Protein AF-A0A976QMX8-F1 (afdb_monomer)

Mean predicted aligned error: 2.26 Å

Structure (mmCIF, N/CA/C/O backbone):
data_AF-A0A976QMX8-F1
#
_entry.id   AF-A0A976QMX8-F1
#
loop_
_atom_site.group_PDB
_atom_site.id
_atom_site.type_symbol
_atom_site.label_atom_id
_atom_site.label_alt_id
_atom_site.label_comp_id
_atom_site.label_asym_id
_atom_site.label_entity_id
_atom_site.label_seq_id
_atom_site.pdbx_PDB_ins_code
_atom_site.Cartn_x
_atom_site.Cartn_y
_atom_site.Cartn_z
_atom_site.occupancy
_atom_site.B_iso_or_equiv
_atom_site.auth_seq_id
_atom_site.auth_comp_id
_atom_site.auth_asym_id
_atom_site.auth_atom_id
_atom_site.pdbx_PDB_model_num
ATOM 1 N N . PRO A 1 1 ? -6.546 10.406 -6.882 1.00 86.81 1 PRO A N 1
ATOM 2 C CA . PRO A 1 1 ? -5.354 11.249 -7.165 1.00 86.81 1 PRO A CA 1
ATOM 3 C C . PRO A 1 1 ? -4.411 10.569 -8.169 1.00 86.81 1 PRO A C 1
ATOM 5 O O . PRO A 1 1 ? -4.254 9.355 -8.097 1.00 86.81 1 PRO A O 1
ATOM 8 N N . SER A 1 2 ? -3.818 11.315 -9.103 1.00 92.31 2 SER A N 1
ATOM 9 C CA . SER A 1 2 ? -2.934 10.780 -10.159 1.00 92.31 2 SER A CA 1
ATOM 10 C C . SER A 1 2 ? -1.437 10.956 -9.877 1.00 92.31 2 SER A C 1
ATOM 12 O O . SER A 1 2 ? -0.622 10.541 -10.692 1.00 92.31 2 SER A O 1
ATOM 14 N N . THR A 1 3 ? -1.063 11.536 -8.733 1.00 98.19 3 THR A N 1
ATOM 15 C CA . THR A 1 3 ? 0.340 11.741 -8.348 1.00 98.19 3 THR A CA 1
ATOM 16 C C . THR A 1 3 ? 1.110 10.420 -8.348 1.00 98.19 3 THR A C 1
ATOM 18 O O . THR A 1 3 ? 0.724 9.478 -7.647 1.00 98.19 3 THR A O 1
ATOM 21 N N . ALA A 1 4 ? 2.189 10.363 -9.128 1.00 98.06 4 ALA A N 1
ATOM 22 C CA . ALA A 1 4 ? 3.107 9.232 -9.175 1.00 98.06 4 ALA A CA 1
ATOM 23 C C . ALA A 1 4 ? 4.012 9.206 -7.933 1.00 98.06 4 ALA A C 1
ATOM 25 O O . ALA A 1 4 ? 4.386 10.255 -7.410 1.00 98.06 4 ALA A O 1
ATOM 26 N N . VAL A 1 5 ? 4.367 8.010 -7.466 1.00 98.12 5 VAL A N 1
ATOM 27 C CA . VAL A 1 5 ? 5.233 7.813 -6.295 1.00 98.12 5 VAL A CA 1
ATOM 28 C C . VAL A 1 5 ? 6.519 7.129 -6.741 1.00 98.12 5 VAL A C 1
ATOM 30 O O . VAL A 1 5 ? 6.508 5.963 -7.136 1.00 98.12 5 VAL A O 1
ATOM 33 N N . TYR A 1 6 ? 7.625 7.866 -6.656 1.00 98.06 6 TYR A N 1
ATOM 34 C CA . TYR A 1 6 ? 8.976 7.384 -6.935 1.00 98.06 6 TYR A CA 1
ATOM 35 C C . TYR A 1 6 ? 9.727 7.233 -5.612 1.00 98.06 6 TYR A C 1
ATOM 37 O O . TYR A 1 6 ? 10.206 8.215 -5.050 1.00 98.06 6 TYR A O 1
ATOM 45 N N . CYS A 1 7 ? 9.786 6.013 -5.077 1.00 96.75 7 CYS A N 1
ATOM 46 C CA . CYS A 1 7 ? 10.563 5.712 -3.876 1.00 96.75 7 CYS A CA 1
ATOM 47 C C . CYS A 1 7 ? 11.975 5.218 -4.233 1.00 96.75 7 CYS A C 1
ATOM 49 O O . CYS A 1 7 ? 12.249 4.840 -5.368 1.00 96.75 7 CYS A O 1
ATOM 51 N N . ALA A 1 8 ? 12.881 5.225 -3.253 1.00 96.19 8 ALA A N 1
ATOM 52 C CA . ALA A 1 8 ? 14.291 4.893 -3.470 1.00 96.19 8 ALA A CA 1
ATOM 53 C C . ALA A 1 8 ? 14.595 3.381 -3.550 1.00 96.19 8 ALA A C 1
ATOM 55 O O . ALA A 1 8 ? 15.703 3.013 -3.923 1.00 96.19 8 ALA A O 1
ATOM 56 N N . HIS A 1 9 ? 13.650 2.505 -3.182 1.00 96.56 9 HIS A N 1
ATOM 57 C CA . HIS A 1 9 ? 13.910 1.070 -3.014 1.00 96.56 9 HIS A CA 1
ATOM 58 C C . HIS A 1 9 ? 12.805 0.191 -3.605 1.00 96.56 9 HIS A C 1
ATOM 60 O O . HIS A 1 9 ? 11.618 0.436 -3.386 1.00 96.56 9 HIS A O 1
ATOM 66 N N . GLU A 1 10 ? 13.208 -0.899 -4.263 1.00 96.31 10 GLU A N 1
ATOM 67 C CA . GLU A 1 10 ? 12.323 -1.914 -4.851 1.00 96.31 10 GLU A CA 1
ATOM 68 C C . GLU A 1 10 ? 11.858 -2.933 -3.791 1.00 96.31 10 GLU A C 1
ATOM 70 O O . GLU A 1 10 ? 12.240 -4.101 -3.794 1.00 96.31 10 GLU A O 1
ATOM 75 N N . TYR A 1 11 ? 11.045 -2.470 -2.835 1.00 96.69 11 TYR A N 1
ATOM 76 C CA . TYR A 1 11 ? 10.491 -3.296 -1.747 1.00 96.69 11 TYR A CA 1
ATOM 77 C C . TYR A 1 11 ? 9.037 -3.718 -1.960 1.00 96.69 11 TYR A C 1
ATOM 79 O O . TYR A 1 11 ? 8.404 -4.250 -1.044 1.00 96.69 11 TYR A O 1
ATOM 87 N N . THR A 1 12 ? 8.485 -3.488 -3.150 1.00 96.88 12 THR A N 1
ATOM 88 C CA . THR A 1 12 ? 7.051 -3.635 -3.401 1.00 96.88 12 THR A CA 1
ATOM 89 C C . THR A 1 12 ? 6.539 -5.036 -3.090 1.00 96.88 12 THR A C 1
ATOM 91 O O . THR A 1 12 ? 5.591 -5.155 -2.325 1.00 96.88 12 THR A O 1
ATOM 94 N N . GLU A 1 13 ? 7.161 -6.110 -3.584 1.00 97.56 13 GLU A N 1
ATOM 95 C CA . GLU A 1 13 ? 6.646 -7.468 -3.335 1.00 97.56 13 GLU A CA 1
ATOM 96 C C . GLU A 1 13 ? 6.592 -7.824 -1.849 1.00 97.56 13 GLU A C 1
ATOM 98 O O . GLU A 1 13 ? 5.573 -8.325 -1.370 1.00 97.56 13 GLU A O 1
ATOM 103 N N . HIS A 1 14 ? 7.663 -7.530 -1.115 1.00 97.62 14 HIS A N 1
ATOM 104 C CA . HIS A 1 14 ? 7.761 -7.826 0.309 1.00 97.62 14 HIS A CA 1
ATOM 105 C C . HIS A 1 14 ? 6.777 -6.972 1.128 1.00 97.62 14 HIS A C 1
ATOM 107 O O . HIS A 1 14 ? 6.085 -7.496 2.002 1.00 97.62 14 HIS A O 1
ATOM 113 N N . ASN A 1 15 ? 6.604 -5.693 0.775 1.00 98.25 15 ASN A N 1
ATOM 114 C CA . ASN A 1 15 ? 5.587 -4.831 1.383 1.00 98.25 15 ASN A CA 1
ATOM 115 C C . ASN A 1 15 ? 4.161 -5.317 1.098 1.00 98.25 15 ASN A C 1
ATOM 117 O O . ASN A 1 15 ? 3.312 -5.258 1.985 1.00 98.25 15 ASN A O 1
ATOM 121 N N . LEU A 1 16 ? 3.888 -5.830 -0.104 1.00 98.38 16 LEU A N 1
ATOM 122 C CA . LEU A 1 16 ? 2.574 -6.374 -0.435 1.00 98.38 16 LEU A CA 1
ATOM 123 C C . LEU A 1 16 ? 2.307 -7.723 0.250 1.00 98.38 16 LEU A C 1
ATOM 125 O O . LEU A 1 16 ? 1.159 -8.003 0.587 1.00 98.38 16 LEU A O 1
ATOM 129 N N . GLN A 1 17 ? 3.332 -8.549 0.500 1.00 98.19 17 GLN A N 1
ATOM 130 C CA . GLN A 1 17 ? 3.163 -9.751 1.331 1.00 98.19 17 GLN A CA 1
ATOM 131 C C . GLN A 1 17 ? 2.789 -9.389 2.769 1.00 98.19 17 GLN A C 1
ATOM 133 O O . GLN A 1 17 ? 1.875 -9.998 3.322 1.00 98.19 17 GLN A O 1
ATOM 138 N N . PHE A 1 18 ? 3.440 -8.374 3.345 1.00 98.56 18 PHE A N 1
ATOM 139 C CA . PHE A 1 18 ? 3.051 -7.859 4.655 1.00 98.56 18 PHE A CA 1
ATOM 140 C C . PHE A 1 18 ? 1.617 -7.317 4.637 1.00 98.56 18 PHE A C 1
ATOM 142 O O . PHE A 1 18 ? 0.807 -7.702 5.468 1.00 98.56 18 PHE A O 1
ATOM 149 N N . ALA A 1 19 ? 1.263 -6.488 3.652 1.00 98.50 19 ALA A N 1
ATOM 150 C CA . ALA A 1 19 ? -0.098 -5.971 3.525 1.00 98.50 19 ALA A CA 1
ATOM 151 C C . ALA A 1 19 ? -1.140 -7.103 3.476 1.00 98.50 19 ALA A C 1
ATOM 153 O O . ALA A 1 19 ? -2.175 -7.027 4.131 1.00 98.50 19 ALA A O 1
ATOM 154 N N . LYS A 1 20 ? -0.842 -8.197 2.760 1.00 98.38 20 LYS A N 1
ATOM 155 C CA . LYS A 1 20 ? -1.742 -9.352 2.657 1.00 98.38 20 LYS A CA 1
ATOM 156 C C . LYS A 1 20 ? -1.931 -10.078 3.988 1.00 98.38 20 LYS A C 1
ATOM 158 O O . LYS A 1 20 ? -2.971 -10.700 4.179 1.00 98.38 20 LYS A O 1
ATOM 163 N N . SER A 1 21 ? -0.956 -10.045 4.899 1.00 97.81 21 SER A N 1
ATOM 164 C CA . SER A 1 21 ? -1.098 -10.716 6.196 1.00 97.81 21 SER A CA 1
ATOM 165 C C . SER A 1 21 ? -2.140 -10.032 7.091 1.00 97.81 21 SER A C 1
ATOM 167 O O . SER A 1 21 ? -2.803 -10.728 7.862 1.00 97.81 21 SER A O 1
ATOM 169 N N . VAL A 1 22 ? -2.335 -8.716 6.921 1.00 97.50 22 VAL A N 1
ATOM 170 C CA . VAL A 1 22 ? -3.248 -7.874 7.718 1.00 97.50 22 VAL A CA 1
ATOM 171 C C . VAL A 1 22 ? -4.542 -7.470 6.995 1.00 97.50 22 VAL A C 1
ATOM 173 O O . VAL A 1 22 ? -5.486 -7.053 7.653 1.00 97.50 22 VAL A O 1
ATOM 176 N N . GLU A 1 23 ? -4.621 -7.604 5.668 1.00 96.50 23 GLU A N 1
ATOM 177 C CA . GLU A 1 23 ? -5.805 -7.246 4.865 1.00 96.50 23 GLU A CA 1
ATOM 178 C C . GLU A 1 23 ? -6.021 -8.277 3.731 1.00 96.50 23 GLU A C 1
ATOM 180 O O . GLU A 1 23 ? -5.749 -8.036 2.554 1.00 96.50 23 GLU A O 1
ATOM 185 N N . LYS A 1 24 ? -6.434 -9.497 4.097 1.00 97.31 24 LYS A N 1
ATOM 186 C CA . LYS A 1 24 ? -6.456 -10.687 3.216 1.00 97.31 24 LYS A CA 1
ATOM 187 C C . LYS A 1 24 ? -7.497 -10.620 2.096 1.00 97.31 24 LYS A C 1
ATOM 189 O O . LYS A 1 24 ? -7.301 -11.262 1.063 1.00 97.31 24 LYS A O 1
ATOM 194 N N . ASN A 1 25 ? -8.585 -9.884 2.304 1.00 97.56 25 ASN A N 1
ATOM 195 C CA . ASN A 1 25 ? -9.750 -9.832 1.424 1.00 97.56 25 ASN A CA 1
ATOM 196 C C . ASN A 1 25 ? -9.771 -8.583 0.529 1.00 97.56 25 ASN A C 1
ATOM 198 O 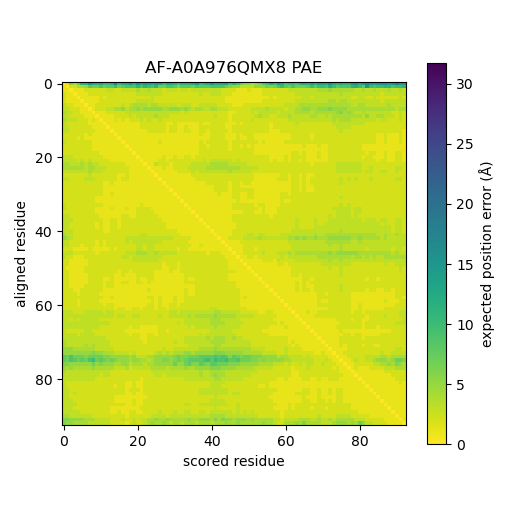O . ASN A 1 25 ? -10.666 -8.437 -0.307 1.00 97.56 25 ASN A O 1
ATOM 202 N N . ASN A 1 26 ? -8.775 -7.698 0.641 1.00 98.25 26 ASN A N 1
ATOM 203 C CA . ASN A 1 26 ? -8.666 -6.521 -0.213 1.00 98.25 26 ASN A CA 1
ATOM 204 C C . ASN A 1 26 ? -8.335 -6.914 -1.666 1.00 98.25 26 ASN A C 1
ATOM 206 O O . ASN A 1 26 ? -7.187 -7.183 -2.028 1.00 98.25 26 ASN A O 1
ATOM 210 N N . 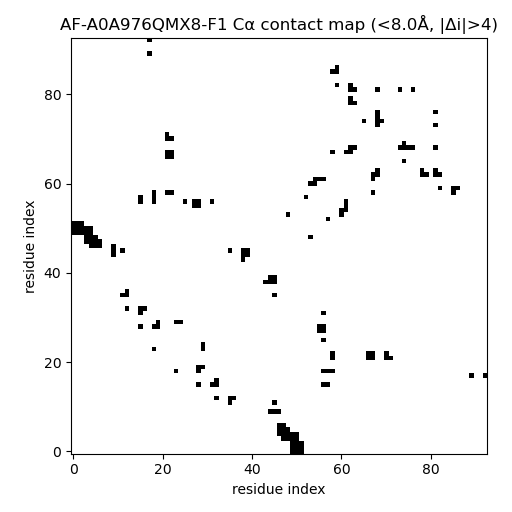LEU A 1 27 ? -9.352 -6.890 -2.532 1.00 98.38 27 LEU A N 1
ATOM 211 C CA . LEU A 1 27 ? -9.232 -7.253 -3.948 1.00 98.38 27 LEU A CA 1
ATOM 212 C C . LEU A 1 27 ? -8.216 -6.388 -4.712 1.00 98.38 27 LEU A C 1
ATOM 214 O O . LEU A 1 27 ? -7.496 -6.903 -5.568 1.00 98.38 27 LEU A O 1
ATOM 218 N N . HIS A 1 28 ? -8.106 -5.094 -4.387 1.00 98.44 28 HIS A N 1
ATOM 219 C CA . HIS A 1 28 ? -7.110 -4.217 -5.011 1.00 98.44 28 HIS A CA 1
ATOM 220 C C . HIS A 1 28 ? -5.686 -4.634 -4.642 1.00 98.44 28 HIS A C 1
ATOM 222 O O . HIS A 1 28 ? -4.793 -4.612 -5.491 1.00 98.44 28 HIS A O 1
ATOM 228 N N . LEU A 1 29 ? -5.472 -5.038 -3.389 1.00 98.62 29 LEU A N 1
ATOM 229 C CA . LEU A 1 29 ? -4.187 -5.542 -2.920 1.00 98.62 29 LEU A CA 1
ATOM 230 C C . LEU A 1 29 ? -3.839 -6.881 -3.581 1.00 98.62 29 LEU A C 1
ATOM 232 O O . LEU A 1 29 ? -2.714 -7.055 -4.050 1.00 98.62 29 LEU A O 1
ATOM 236 N N . LEU A 1 30 ? -4.797 -7.806 -3.665 1.00 98.56 30 LEU A N 1
ATOM 237 C CA . LEU A 1 30 ? -4.596 -9.108 -4.305 1.00 98.56 30 LEU A CA 1
ATOM 238 C C . LEU A 1 30 ? -4.208 -8.967 -5.783 1.00 98.56 30 LEU A C 1
ATOM 240 O O . LEU A 1 30 ? -3.258 -9.613 -6.233 1.00 98.56 30 LEU A O 1
ATOM 244 N N . GLU A 1 31 ? -4.873 -8.076 -6.517 1.00 98.56 31 GLU A N 1
ATOM 245 C CA . GLU A 1 31 ? -4.514 -7.786 -7.905 1.00 98.56 31 GLU A CA 1
ATOM 246 C C . GLU A 1 31 ? -3.138 -7.113 -8.005 1.00 98.56 31 GLU A C 1
ATOM 248 O O . GLU A 1 31 ? -2.310 -7.514 -8.824 1.00 98.56 31 GLU A O 1
ATOM 253 N N . ARG A 1 32 ? -2.826 -6.152 -7.122 1.00 98.31 32 ARG A N 1
ATOM 254 C CA . ARG A 1 32 ? -1.503 -5.506 -7.088 1.00 98.31 32 ARG A CA 1
ATOM 255 C C . ARG A 1 32 ? -0.377 -6.512 -6.824 1.00 98.31 32 ARG A C 1
ATOM 257 O O . ARG A 1 32 ? 0.678 -6.398 -7.439 1.00 98.31 32 ARG A O 1
ATOM 264 N N . ILE A 1 33 ? -0.593 -7.508 -5.961 1.00 98.56 33 ILE A N 1
ATOM 265 C CA . ILE A 1 33 ? 0.365 -8.601 -5.713 1.00 98.56 33 ILE A CA 1
ATOM 266 C C . ILE A 1 33 ? 0.623 -9.395 -6.987 1.00 98.56 33 ILE A C 1
ATOM 268 O O . ILE A 1 33 ? 1.777 -9.670 -7.314 1.00 98.56 33 ILE A O 1
ATOM 272 N N . ARG A 1 34 ? -0.441 -9.769 -7.704 1.00 98.50 34 ARG A N 1
ATOM 273 C CA . ARG A 1 34 ? -0.327 -10.523 -8.954 1.00 98.50 34 ARG A CA 1
ATOM 274 C C . ARG A 1 34 ? 0.473 -9.738 -9.993 1.00 98.50 34 ARG A C 1
ATOM 276 O O . ARG A 1 34 ? 1.403 -10.286 -10.576 1.00 98.50 34 ARG A O 1
ATOM 283 N N . GLN A 1 35 ? 0.150 -8.458 -10.167 1.00 98.25 35 GLN A N 1
ATOM 284 C CA . GLN A 1 35 ? 0.843 -7.571 -11.101 1.00 98.25 35 GLN A CA 1
ATOM 285 C C . GLN A 1 35 ? 2.313 -7.381 -10.725 1.00 98.25 35 GLN A C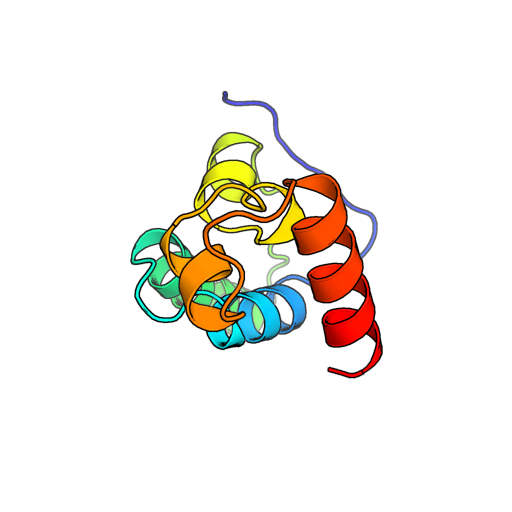 1
ATOM 287 O O . GLN A 1 35 ? 3.181 -7.587 -11.563 1.00 98.25 35 GLN A O 1
ATOM 292 N N . ALA A 1 36 ? 2.609 -7.076 -9.457 1.00 98.12 36 ALA A N 1
ATOM 293 C CA . ALA A 1 36 ? 3.983 -6.904 -8.990 1.00 98.12 36 ALA A CA 1
ATOM 294 C C . ALA A 1 36 ? 4.832 -8.156 -9.255 1.00 98.12 36 ALA A C 1
ATOM 296 O O . ALA A 1 36 ? 5.926 -8.032 -9.800 1.00 98.12 36 ALA A O 1
ATOM 297 N N . ARG A 1 37 ? 4.292 -9.351 -8.971 1.00 98.12 37 ARG A N 1
ATOM 298 C CA . ARG A 1 37 ? 4.969 -10.628 -9.249 1.00 98.12 37 ARG A CA 1
ATOM 299 C C . ARG A 1 37 ? 5.272 -10.827 -10.724 1.00 98.12 37 ARG A C 1
ATOM 301 O O . ARG A 1 37 ? 6.382 -11.214 -11.069 1.00 98.12 37 ARG A O 1
ATOM 308 N N . MET A 1 38 ? 4.307 -10.551 -11.599 1.00 98.31 38 MET A N 1
ATOM 309 C CA . MET A 1 38 ? 4.521 -10.654 -13.045 1.00 98.31 38 MET A CA 1
ATOM 310 C C . MET A 1 38 ? 5.578 -9.657 -13.532 1.00 98.31 38 MET A C 1
ATOM 312 O O . MET A 1 38 ? 6.488 -10.043 -14.262 1.00 98.31 38 MET A O 1
ATOM 316 N N . THR A 1 39 ? 5.501 -8.401 -13.089 1.00 98.00 39 THR A N 1
ATOM 317 C CA . THR A 1 39 ? 6.456 -7.346 -13.452 1.00 98.00 39 THR A CA 1
ATOM 318 C C . THR A 1 39 ? 7.875 -7.688 -13.002 1.00 98.00 39 THR A C 1
ATOM 320 O O . THR A 1 39 ? 8.812 -7.587 -13.794 1.00 98.00 39 THR A O 1
ATOM 323 N N . ARG A 1 40 ? 8.045 -8.151 -11.756 1.00 97.88 40 ARG A N 1
ATOM 324 C CA . ARG A 1 40 ? 9.352 -8.552 -11.218 1.00 97.88 40 ARG A CA 1
ATOM 325 C C . ARG A 1 40 ? 9.893 -9.812 -11.886 1.00 97.88 40 ARG A C 1
ATOM 327 O O . ARG A 1 40 ? 11.077 -9.842 -12.207 1.00 97.88 40 ARG A O 1
ATOM 334 N N . ALA A 1 41 ? 9.047 -10.808 -12.157 1.00 97.62 41 ALA A N 1
ATOM 335 C CA . ALA A 1 41 ? 9.443 -12.009 -12.895 1.00 97.62 41 ALA A CA 1
ATOM 336 C C . ALA A 1 41 ? 9.917 -11.690 -14.324 1.00 97.62 41 ALA A C 1
ATOM 338 O O . ALA A 1 41 ? 10.799 -12.366 -14.844 1.00 97.62 41 ALA A O 1
ATOM 339 N N . ALA A 1 42 ? 9.380 -10.631 -14.935 1.00 98.25 42 ALA A N 1
ATOM 340 C CA . ALA A 1 42 ? 9.825 -10.111 -16.226 1.00 98.25 42 ALA A CA 1
ATOM 341 C C . ALA A 1 42 ? 11.067 -9.193 -16.140 1.00 98.25 42 ALA A C 1
ATOM 343 O O . ALA A 1 42 ? 11.485 -8.639 -17.153 1.00 98.25 42 ALA A O 1
ATOM 344 N N . GLY A 1 43 ? 11.663 -9.013 -14.955 1.00 97.75 43 GLY A N 1
ATOM 345 C CA . GLY A 1 43 ? 12.868 -8.202 -14.748 1.00 97.75 43 GLY A CA 1
ATOM 346 C C . GLY A 1 43 ? 12.630 -6.690 -14.667 1.00 97.75 43 GLY A C 1
ATOM 347 O O . GLY A 1 43 ? 13.592 -5.928 -14.575 1.00 97.75 43 GLY A O 1
ATOM 348 N N . PHE A 1 44 ? 11.375 -6.235 -14.660 1.00 98.19 44 PHE A N 1
ATOM 349 C CA . PHE A 1 44 ? 11.038 -4.811 -14.619 1.00 98.19 44 PHE A CA 1
ATOM 350 C C . PHE A 1 44 ? 10.874 -4.289 -13.181 1.00 98.19 44 PHE A C 1
ATOM 352 O O . PHE A 1 44 ? 10.523 -5.050 -12.269 1.00 98.19 44 PHE A O 1
ATOM 359 N N . PRO A 1 45 ? 11.132 -2.992 -12.931 1.00 97.69 45 PRO A N 1
ATOM 360 C CA . PRO A 1 45 ? 10.805 -2.366 -11.656 1.00 97.69 45 PRO A CA 1
ATOM 361 C C . PRO A 1 45 ? 9.288 -2.203 -11.497 1.00 97.69 45 PRO A C 1
ATOM 363 O O . PRO A 1 45 ? 8.547 -2.120 -12.474 1.00 97.69 45 PRO A O 1
ATOM 366 N N . THR A 1 46 ? 8.820 -2.119 -10.255 1.00 97.62 46 THR A N 1
ATOM 367 C CA . THR A 1 46 ? 7.410 -1.821 -9.935 1.00 97.62 46 THR A CA 1
ATOM 368 C C . THR A 1 46 ? 7.169 -0.341 -9.624 1.00 97.62 46 THR A C 1
ATOM 370 O O . THR A 1 46 ? 6.052 0.058 -9.291 1.00 97.62 46 THR A O 1
ATOM 373 N N . ILE A 1 47 ? 8.225 0.466 -9.722 1.00 96.00 47 ILE A N 1
ATOM 374 C CA . ILE A 1 47 ? 8.238 1.911 -9.504 1.00 96.00 47 ILE A CA 1
ATOM 375 C C . ILE A 1 47 ? 8.190 2.605 -10.877 1.00 96.00 47 ILE A C 1
ATOM 377 O O . ILE A 1 47 ? 8.907 2.184 -11.787 1.00 96.00 47 ILE A O 1
ATOM 381 N N . PRO A 1 48 ? 7.404 3.685 -11.038 1.00 96.81 48 PRO A N 1
ATOM 382 C CA . PRO A 1 48 ? 6.580 4.338 -10.019 1.00 96.81 48 PRO A CA 1
ATOM 383 C C . PRO A 1 48 ? 5.269 3.608 -9.710 1.00 96.81 48 PRO A C 1
ATOM 385 O O . PRO A 1 48 ? 4.688 2.942 -10.564 1.00 96.81 48 PRO A O 1
ATOM 388 N N . SER A 1 49 ? 4.752 3.834 -8.500 1.00 96.88 49 SER A N 1
ATOM 389 C CA . SER A 1 49 ? 3.339 3.594 -8.184 1.00 96.88 49 SER A CA 1
ATOM 390 C C . SER A 1 49 ? 2.531 4.902 -8.289 1.00 96.88 49 SER A C 1
ATOM 392 O O . SER A 1 49 ? 2.979 5.877 -8.895 1.00 96.88 49 SER A O 1
ATOM 394 N N . SER A 1 50 ? 1.321 4.953 -7.719 1.00 98.00 50 SER A N 1
ATOM 395 C CA . SER A 1 50 ? 0.525 6.186 -7.624 1.00 98.00 50 SER A CA 1
ATOM 396 C C . SER A 1 50 ? -0.148 6.318 -6.263 1.00 98.00 50 SER A C 1
ATOM 398 O O . SER A 1 50 ? -0.496 5.311 -5.649 1.00 98.00 50 SER A O 1
ATOM 400 N N . ILE A 1 51 ? -0.435 7.547 -5.823 1.00 98.25 51 ILE A N 1
ATOM 401 C CA . ILE A 1 51 ? -1.159 7.794 -4.563 1.00 98.25 51 ILE A CA 1
ATOM 402 C C . ILE A 1 51 ? -2.525 7.092 -4.546 1.00 98.25 51 ILE A C 1
ATOM 404 O O . ILE A 1 51 ? -2.926 6.565 -3.512 1.00 98.25 51 ILE A O 1
ATOM 408 N N . LYS A 1 52 ? -3.231 7.011 -5.686 1.00 98.31 52 LYS A N 1
ATOM 409 C CA . LYS A 1 52 ? -4.476 6.224 -5.787 1.00 98.31 52 LYS A CA 1
ATOM 410 C C . LYS A 1 52 ? -4.239 4.748 -5.464 1.00 98.31 52 LYS A C 1
ATOM 412 O O . LYS A 1 52 ? -5.046 4.156 -4.756 1.00 98.31 52 LYS A O 1
ATOM 417 N N . LEU A 1 53 ? -3.158 4.165 -5.978 1.00 97.81 53 LEU A N 1
ATOM 418 C CA . LEU A 1 53 ? -2.822 2.766 -5.727 1.00 97.81 53 LEU A CA 1
ATOM 419 C C . LEU A 1 53 ? -2.373 2.544 -4.277 1.00 97.81 53 LEU A C 1
ATOM 421 O O . LEU A 1 53 ? -2.793 1.569 -3.658 1.00 97.81 53 LEU A O 1
ATOM 425 N N . GLU A 1 54 ? -1.570 3.452 -3.719 1.00 98.31 54 GLU A N 1
ATOM 426 C CA . GLU A 1 54 ? -1.123 3.375 -2.325 1.00 98.31 54 GLU A CA 1
ATOM 427 C C . GLU A 1 54 ? -2.306 3.463 -1.349 1.00 98.31 54 GLU A C 1
ATOM 429 O O . GLU A 1 54 ? -2.454 2.588 -0.506 1.00 98.31 54 GLU A O 1
ATOM 434 N N . LEU A 1 55 ? -3.231 4.414 -1.512 1.00 98.38 55 LEU A N 1
ATOM 435 C CA . LEU A 1 55 ? -4.440 4.501 -0.672 1.00 98.38 55 LEU A CA 1
ATOM 436 C C . LEU A 1 55 ? -5.328 3.243 -0.750 1.00 98.38 55 LEU A C 1
ATOM 438 O O . LEU A 1 55 ? -6.031 2.903 0.203 1.00 98.38 55 LEU A O 1
ATOM 442 N N . ALA A 1 56 ? -5.304 2.539 -1.883 1.00 98.19 56 ALA A N 1
ATOM 443 C CA . ALA A 1 56 ? -6.090 1.326 -2.082 1.00 98.19 56 ALA A CA 1
ATOM 444 C C . ALA A 1 56 ? -5.442 0.065 -1.486 1.00 98.19 56 ALA A C 1
ATOM 446 O O . ALA A 1 56 ? -6.145 -0.919 -1.276 1.00 98.19 56 ALA A O 1
ATOM 447 N N . THR A 1 57 ? -4.126 0.054 -1.244 1.00 98.38 57 THR A N 1
ATOM 448 C CA . THR A 1 57 ? -3.385 -1.204 -0.995 1.00 98.38 57 THR A CA 1
ATOM 449 C C . THR A 1 57 ? -2.316 -1.136 0.094 1.00 98.38 57 THR A C 1
ATOM 451 O O . THR A 1 57 ? -1.848 -2.176 0.546 1.00 98.38 57 THR A O 1
ATOM 454 N N . ASN A 1 58 ? -1.899 0.057 0.513 1.00 98.50 58 ASN A N 1
ATOM 455 C CA . ASN A 1 58 ? -0.844 0.240 1.498 1.00 98.50 58 ASN A CA 1
ATOM 456 C C . ASN A 1 58 ? -1.444 0.267 2.912 1.00 98.50 58 ASN A C 1
ATOM 458 O O . ASN A 1 58 ? -2.180 1.205 3.224 1.00 98.50 58 ASN A O 1
ATOM 462 N N . PRO A 1 59 ? -1.121 -0.700 3.790 1.00 98.12 59 PRO A N 1
ATOM 463 C CA . PRO A 1 59 ? -1.744 -0.803 5.109 1.00 98.12 59 PRO A CA 1
ATOM 464 C C . PRO A 1 59 ? -1.461 0.427 5.984 1.00 98.12 59 PRO A C 1
ATOM 466 O O . PRO A 1 59 ? -2.304 0.822 6.781 1.00 98.12 59 PRO A O 1
ATOM 469 N N . PHE A 1 60 ? -0.323 1.101 5.784 1.00 98.31 60 PHE A N 1
ATOM 470 C CA . PHE A 1 60 ? 0.038 2.310 6.529 1.00 98.31 60 PHE A CA 1
ATOM 471 C C . PHE A 1 60 ? -0.823 3.526 6.172 1.00 98.31 60 PHE A C 1
ATOM 473 O O . PHE A 1 60 ? -0.994 4.415 6.998 1.00 98.31 60 PHE A O 1
ATOM 480 N N . LEU A 1 61 ? -1.382 3.571 4.958 1.00 98.12 61 LEU A N 1
ATOM 481 C CA . LEU A 1 61 ? -2.324 4.615 4.534 1.00 98.12 61 LEU A CA 1
ATOM 482 C C . LEU A 1 61 ? -3.788 4.200 4.736 1.00 98.12 61 LEU A C 1
ATOM 484 O O . LEU A 1 61 ? -4.700 4.906 4.310 1.00 98.12 61 LEU A O 1
ATOM 488 N N . ARG A 1 62 ? -4.002 3.030 5.340 1.00 97.94 62 ARG A N 1
ATOM 489 C CA . ARG A 1 62 ? -5.302 2.390 5.544 1.00 97.94 62 ARG A CA 1
ATOM 490 C C . ARG A 1 62 ? -5.491 1.997 7.007 1.00 97.94 62 ARG A C 1
ATOM 492 O O . ARG A 1 62 ? -6.229 1.065 7.301 1.00 97.94 62 ARG A O 1
ATOM 499 N N . SER A 1 63 ? -4.854 2.707 7.938 1.00 97.12 63 SER A N 1
ATOM 500 C CA . SER A 1 63 ? -4.966 2.441 9.379 1.00 97.12 63 SER A CA 1
ATOM 501 C C . SER A 1 63 ? -6.381 2.640 9.943 1.00 97.12 63 SER A C 1
ATOM 503 O O . SER A 1 63 ? -6.648 2.248 11.070 1.00 97.12 63 SER A O 1
ATOM 505 N N . ASN A 1 64 ? -7.303 3.200 9.157 1.00 96.06 64 ASN A N 1
ATOM 506 C CA . ASN A 1 64 ? -8.736 3.280 9.444 1.00 96.06 64 ASN A CA 1
ATOM 507 C C . ASN A 1 64 ? -9.578 2.202 8.724 1.00 96.06 64 ASN A C 1
ATOM 509 O O . ASN A 1 64 ? -10.807 2.269 8.750 1.00 96.06 64 ASN A O 1
ATOM 513 N N . SER A 1 65 ? -8.954 1.243 8.030 1.00 97.56 65 SER A N 1
ATOM 514 C CA . SER A 1 65 ? -9.657 0.151 7.350 1.00 97.56 65 SER A CA 1
ATOM 515 C C . SER A 1 65 ? -10.310 -0.768 8.374 1.00 97.56 65 SER A C 1
ATOM 517 O O . SER A 1 65 ? -9.630 -1.331 9.230 1.00 97.56 65 SER A O 1
ATOM 519 N N . THR A 1 66 ? -11.622 -0.983 8.246 1.00 97.00 66 THR A N 1
ATOM 520 C CA . THR A 1 66 ? -12.372 -1.908 9.106 1.00 97.00 66 THR A CA 1
ATOM 521 C C . THR A 1 66 ? -11.765 -3.308 9.101 1.00 97.00 66 THR A C 1
ATOM 523 O O . THR A 1 66 ? -11.695 -3.934 10.153 1.00 97.00 66 THR A O 1
ATOM 526 N N . GLU A 1 67 ? -11.289 -3.785 7.947 1.00 97.38 67 GLU A N 1
ATOM 527 C CA . GLU A 1 67 ? -10.667 -5.106 7.838 1.00 97.38 67 GLU A CA 1
ATOM 528 C C . GLU A 1 67 ? -9.356 -5.177 8.630 1.00 97.38 67 GLU A C 1
ATOM 530 O O . GLU A 1 67 ? -9.157 -6.125 9.385 1.00 97.38 67 GLU A O 1
ATOM 535 N N . ILE A 1 68 ? -8.496 -4.158 8.524 1.00 97.88 68 ILE A N 1
ATOM 536 C CA . ILE A 1 68 ? -7.237 -4.098 9.283 1.00 97.88 68 ILE A CA 1
ATOM 537 C C . ILE A 1 68 ? -7.533 -4.013 10.783 1.00 97.88 68 ILE A C 1
ATOM 539 O O . ILE A 1 68 ? -6.962 -4.771 11.566 1.00 97.88 68 ILE A O 1
ATOM 543 N N . CYS A 1 69 ? -8.461 -3.146 11.195 1.00 97.62 69 CYS A N 1
ATOM 544 C CA . CYS A 1 69 ? -8.829 -3.026 12.602 1.00 97.62 69 CYS A CA 1
ATOM 545 C C . CYS A 1 69 ? -9.411 -4.338 13.154 1.00 97.62 69 CYS A C 1
ATOM 547 O O . CYS A 1 69 ? -9.129 -4.704 14.291 1.00 97.62 69 CYS A O 1
ATOM 549 N N . GLN A 1 70 ? -10.187 -5.082 12.359 1.00 96.94 70 GLN A N 1
ATOM 550 C CA . GLN A 1 70 ? -10.679 -6.410 12.736 1.00 96.94 70 GLN A CA 1
ATOM 551 C C . GLN A 1 70 ? -9.553 -7.445 12.807 1.00 96.94 70 GLN A C 1
ATOM 553 O O . GLN A 1 70 ? -9.493 -8.198 13.774 1.00 96.94 70 GLN A O 1
ATOM 558 N N . ALA A 1 71 ? -8.638 -7.464 11.834 1.00 96.31 71 ALA A N 1
ATOM 559 C CA . ALA A 1 71 ? -7.503 -8.386 11.812 1.00 96.31 71 ALA A CA 1
ATOM 560 C C . ALA A 1 71 ? -6.582 -8.220 13.033 1.00 96.31 71 ALA A C 1
ATOM 562 O O . ALA A 1 71 ? -5.969 -9.191 13.475 1.00 96.31 71 ALA A O 1
ATOM 563 N N . LEU A 1 72 ? -6.513 -7.006 13.588 1.00 96.44 72 LEU A N 1
ATOM 564 C CA . LEU A 1 72 ? -5.744 -6.681 14.790 1.00 96.44 72 LEU A CA 1
ATOM 565 C C . LEU A 1 72 ? -6.558 -6.764 16.095 1.00 96.44 72 LEU A C 1
ATOM 567 O O . LEU A 1 72 ? -5.978 -6.600 17.162 1.00 96.44 72 LEU A O 1
ATOM 571 N N . ASN A 1 73 ? -7.868 -7.038 16.044 1.00 96.88 73 ASN A N 1
ATOM 572 C CA . ASN A 1 73 ? -8.796 -6.959 17.188 1.00 96.88 73 ASN A CA 1
ATOM 573 C C . ASN A 1 73 ? -8.821 -5.576 17.873 1.00 96.88 73 ASN A C 1
ATOM 575 O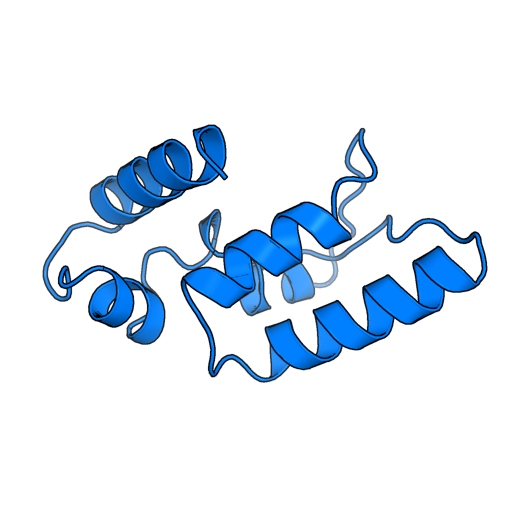 O . ASN A 1 73 ? -8.858 -5.465 19.095 1.00 96.88 73 ASN A O 1
ATOM 579 N N . MET A 1 74 ? -8.801 -4.512 17.071 1.00 96.19 74 MET A N 1
ATOM 580 C CA . MET A 1 74 ? -8.696 -3.117 17.507 1.00 96.19 74 MET A CA 1
ATOM 581 C C . MET A 1 74 ? -9.740 -2.224 16.816 1.00 96.19 74 MET A C 1
ATOM 583 O O . MET A 1 74 ? -9.421 -1.150 16.311 1.00 96.19 74 MET A O 1
ATOM 587 N N . GLN A 1 75 ? -11.010 -2.646 16.755 1.00 94.88 75 GLN A N 1
ATOM 588 C CA . GLN A 1 75 ? -12.047 -1.911 16.003 1.00 94.88 75 GLN A CA 1
ATOM 589 C C . GLN A 1 75 ? -12.334 -0.490 16.522 1.00 94.88 75 GLN A C 1
ATOM 591 O O . GLN A 1 75 ? -12.900 0.317 15.788 1.00 94.88 75 GLN A O 1
ATOM 596 N N . HIS A 1 76 ? -11.958 -0.189 17.766 1.00 93.75 76 HIS A N 1
ATOM 597 C CA . HIS A 1 76 ? -12.206 1.099 18.425 1.00 93.75 76 HIS A CA 1
ATOM 598 C C . HIS A 1 76 ? -10.931 1.901 18.708 1.00 93.75 76 HIS A C 1
ATOM 600 O O . HIS A 1 76 ? -11.002 2.927 19.380 1.00 93.75 76 HIS A O 1
ATOM 606 N N . ALA A 1 77 ? -9.778 1.429 18.233 1.00 95.31 77 ALA A N 1
ATOM 607 C CA . ALA A 1 77 ? -8.511 2.111 18.446 1.00 95.31 77 ALA A CA 1
ATOM 608 C C . ALA A 1 77 ? -8.350 3.314 17.512 1.00 95.31 77 ALA A C 1
ATOM 610 O O . ALA A 1 77 ? -8.907 3.353 16.411 1.00 95.31 77 ALA A O 1
ATOM 611 N N . ASP A 1 78 ? -7.547 4.280 17.948 1.00 96.62 78 ASP A N 1
ATOM 612 C CA . ASP A 1 78 ? -7.182 5.422 17.119 1.00 96.62 78 ASP A CA 1
ATOM 613 C C . ASP A 1 78 ?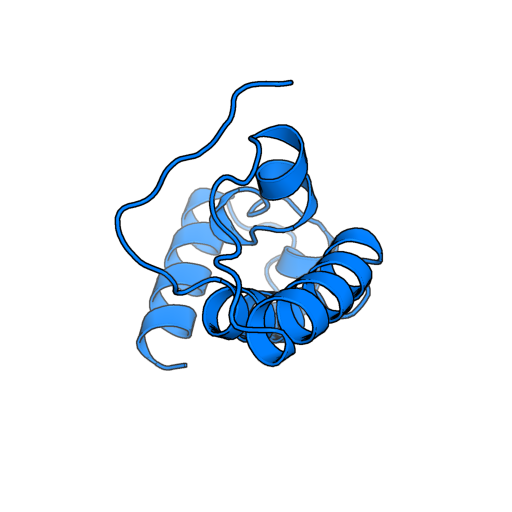 -6.313 4.978 15.917 1.00 96.62 78 ASP A C 1
ATOM 615 O O . ASP A 1 78 ? -5.464 4.088 16.060 1.00 96.62 78 ASP A O 1
ATOM 619 N N . PRO A 1 79 ? -6.456 5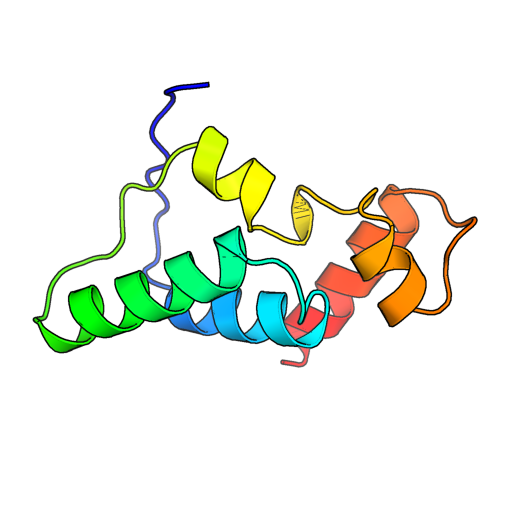.587 14.722 1.00 96.75 79 PRO A N 1
ATOM 620 C CA . PRO A 1 79 ? -5.624 5.255 13.565 1.00 96.75 79 PRO A CA 1
ATOM 621 C C . PRO A 1 79 ? -4.108 5.363 13.807 1.00 96.75 79 PRO A C 1
ATOM 623 O O . PRO A 1 79 ? -3.343 4.673 13.126 1.00 96.75 79 PRO A O 1
ATOM 626 N N . ILE A 1 80 ? -3.650 6.197 14.750 1.00 97.75 80 ILE A N 1
ATOM 627 C CA . ILE A 1 80 ? -2.237 6.288 15.151 1.00 97.75 80 ILE A CA 1
ATOM 628 C C . ILE A 1 80 ? -1.793 5.017 15.885 1.00 97.75 80 ILE A C 1
ATOM 630 O O . ILE A 1 80 ? -0.688 4.523 15.641 1.00 97.75 80 ILE A O 1
ATOM 634 N N . GLU A 1 81 ? -2.638 4.446 16.745 1.00 98.00 81 GLU A N 1
ATOM 635 C CA . GLU A 1 81 ? -2.345 3.187 17.442 1.00 98.00 81 GLU A CA 1
ATOM 636 C C . GLU A 1 81 ? -2.243 2.028 16.445 1.00 98.00 81 GLU A C 1
ATOM 638 O O . GLU A 1 81 ? -1.256 1.286 16.450 1.00 98.00 81 GLU A O 1
ATOM 643 N N . ILE A 1 82 ? -3.203 1.939 15.516 1.00 98.31 82 ILE A N 1
ATOM 644 C CA . ILE A 1 82 ? -3.185 0.951 14.429 1.00 98.31 82 ILE A CA 1
ATOM 645 C C . ILE A 1 82 ? -1.913 1.094 13.588 1.00 98.31 82 ILE A C 1
ATOM 647 O O . ILE A 1 82 ? -1.213 0.111 13.342 1.00 98.31 82 ILE A O 1
ATOM 651 N N . PHE A 1 83 ? -1.567 2.317 13.173 1.00 98.50 83 PHE A N 1
ATOM 652 C CA . PHE A 1 83 ? -0.344 2.580 12.410 1.00 98.50 83 PHE A CA 1
ATOM 653 C C . PHE A 1 83 ? 0.911 2.125 13.166 1.00 98.50 83 PHE A C 1
ATOM 655 O O . PHE A 1 83 ? 1.804 1.503 12.583 1.00 98.50 83 PHE A O 1
ATOM 662 N N . THR A 1 84 ? 0.976 2.419 14.465 1.00 98.31 84 THR A N 1
ATOM 663 C CA . THR A 1 84 ? 2.117 2.074 15.321 1.00 98.31 84 THR A CA 1
ATOM 664 C C . THR A 1 84 ? 2.319 0.563 15.380 1.00 98.31 84 THR A C 1
ATOM 666 O O . THR A 1 84 ? 3.432 0.081 15.158 1.00 98.31 84 THR A O 1
ATOM 669 N N . ILE A 1 85 ? 1.244 -0.196 15.592 1.00 97.94 85 ILE A N 1
ATOM 670 C CA . ILE A 1 85 ? 1.297 -1.660 15.639 1.00 97.94 85 ILE A CA 1
ATOM 671 C C . ILE A 1 85 ? 1.646 -2.243 14.273 1.00 97.94 85 ILE A C 1
ATOM 673 O O . ILE A 1 85 ? 2.537 -3.088 14.186 1.00 97.94 85 ILE A O 1
ATOM 677 N N . LEU A 1 86 ? 1.052 -1.743 13.185 1.00 98.19 86 LEU A N 1
ATOM 678 C CA . LEU A 1 86 ? 1.432 -2.153 11.830 1.00 98.19 86 LEU A CA 1
ATOM 679 C C . LEU A 1 86 ? 2.931 -1.952 11.580 1.00 98.19 86 LEU A C 1
ATOM 681 O O . LEU A 1 86 ? 3.585 -2.805 10.978 1.00 98.19 86 LEU A O 1
ATOM 685 N N . ARG A 1 87 ? 3.507 -0.841 12.055 1.00 98.38 87 ARG A N 1
ATOM 686 C CA . ARG A 1 87 ? 4.940 -0.564 11.897 1.00 98.38 87 ARG A CA 1
ATOM 687 C C . ARG A 1 87 ? 5.799 -1.527 12.710 1.00 98.38 87 ARG A C 1
ATOM 689 O O . ARG A 1 87 ? 6.819 -1.982 12.193 1.00 98.38 87 ARG A O 1
ATOM 696 N N . GLN A 1 88 ? 5.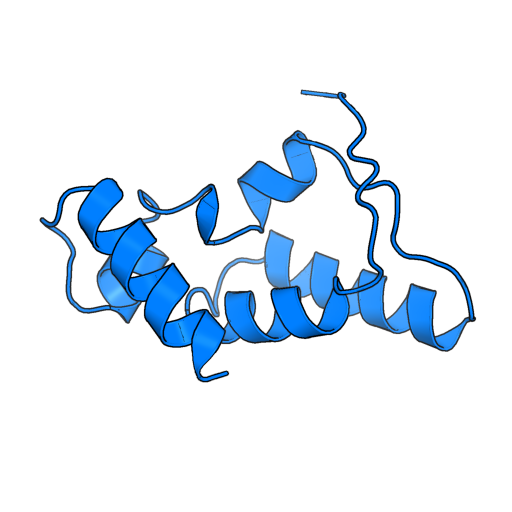390 -1.861 13.933 1.00 98.06 88 GLN A N 1
ATOM 697 C CA . GLN A 1 88 ? 6.069 -2.854 14.770 1.00 98.06 88 GLN A CA 1
ATOM 698 C C . GLN A 1 88 ? 6.017 -4.249 14.141 1.00 98.06 88 GLN A C 1
ATOM 700 O O . GLN A 1 88 ? 7.062 -4.878 13.981 1.00 98.06 88 GLN A O 1
ATOM 705 N N . MET A 1 89 ? 4.839 -4.691 13.694 1.00 97.94 89 MET A N 1
ATOM 706 C CA . MET A 1 89 ? 4.673 -5.965 12.992 1.00 97.94 89 MET A CA 1
ATOM 707 C C . MET A 1 89 ? 5.538 -6.018 11.733 1.00 97.94 89 MET A C 1
ATOM 709 O O . MET A 1 89 ? 6.222 -7.007 11.493 1.00 97.94 89 MET A O 1
ATOM 713 N N . ARG A 1 90 ? 5.573 -4.933 10.948 1.00 97.38 90 ARG A N 1
ATOM 714 C CA . ARG A 1 90 ? 6.389 -4.860 9.730 1.00 97.38 90 ARG A CA 1
ATOM 715 C C . ARG A 1 90 ? 7.885 -4.977 10.003 1.00 97.38 90 ARG A C 1
ATOM 717 O O . ARG A 1 90 ? 8.595 -5.497 9.149 1.00 97.38 90 ARG A O 1
ATOM 724 N N . ASN A 1 91 ? 8.363 -4.476 11.142 1.00 96.06 91 ASN A N 1
ATOM 725 C CA . ASN A 1 91 ? 9.772 -4.578 11.528 1.00 96.06 91 ASN A CA 1
ATOM 726 C C . ASN A 1 91 ? 10.196 -6.026 11.821 1.00 96.06 91 ASN A C 1
ATOM 728 O O . ASN A 1 91 ? 11.383 -6.324 11.752 1.00 96.06 91 ASN A O 1
ATOM 732 N N . GLN A 1 92 ? 9.243 -6.896 12.163 1.00 96.06 92 GLN A N 1
ATOM 733 C CA . GLN A 1 92 ? 9.472 -8.299 12.518 1.00 96.06 92 GLN A CA 1
ATOM 734 C C . GLN A 1 92 ? 9.057 -9.280 11.406 1.00 96.06 92 GLN A C 1
ATOM 736 O O . GLN A 1 92 ? 9.158 -10.489 11.604 1.00 96.06 92 GLN A O 1
ATOM 741 N N . PHE A 1 93 ? 8.573 -8.768 10.269 1.00 94.31 93 PHE A N 1
ATOM 742 C CA . PHE A 1 93 ? 8.074 -9.539 9.127 1.00 94.31 93 PHE A CA 1
ATOM 743 C C . PHE A 1 93 ? 9.106 -9.628 8.006 1.00 94.31 93 PHE A C 1
ATOM 745 O O . PHE A 1 93 ? 9.350 -10.752 7.521 1.00 94.31 93 PHE A O 1
#

Foldseek 3Di:
DFAKAADDDQCQLVQLVLLCLQQVPLPLSVVSNVVCVVCVVVVHGPPTDGPVSCCSGGVLNVLQPCSNCVSVVNNPDDSVVSNVVSVVVSVVD

Secondary structure (DSSP, 8-state):
---EE--SS--HHHHHHHHHHH-TT-HHHHHHHHHHHHHHHTT-----EEHHHHHHH-GGG-TT-HHHHHHTT-TTS-HHHHHHHHHHHHHT-

Sequence (93 aa):
PSTAVYCAHEYTEHNLQFAKSVEKNNLHLLERIRQARMTRAAGFPTIPSSIKLELATNPFLRSNSTEICQALNMQHADPIEIFTILRQMRNQF

Radius of gyration: 13.37 Å; Cα contacts (8 Å, |Δi|>4): 100; chains: 1; bounding box: 27×24×35 Å

pLDDT: mean 97.39, std 1.57, range [86.81, 98.62]

Nearest PDB structures (foldseek):
  1xm8-assembly2_B  TM=9.473E-01  e=2.844E-08  Arabidopsis thaliana
  8ewo-assembly2_B  TM=9.264E-01  e=3.245E-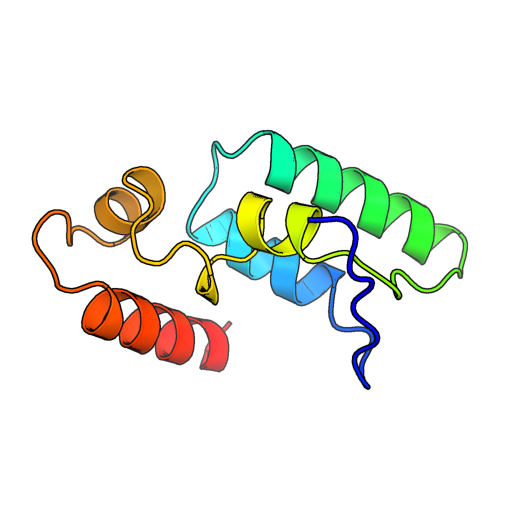07  Pseudomonas aeruginosa PAO1
  1qh5-assembly1_B  TM=9.555E-01  e=9.377E-07  Homo sapiens
  6s0i-assembly1_A  TM=9.305E-01  e=5.384E-06  Escherichia coli K-12
  2qed-assembly1_A  TM=9.296E-01  e=1.997E-05  Salmonella enterica subsp. enterica serovar Typhimurium str. LT2

Solvent-accessible surface area (backbone atoms only — not comparable to full-atom values): 5395 Å² total; per-residue (Å²): 105,83,54,70,40,81,74,98,68,97,50,62,66,65,52,46,54,56,30,42,76,44,40,76,80,44,64,63,35,55,50,48,46,55,50,45,50,53,38,46,76,70,73,43,75,76,69,62,48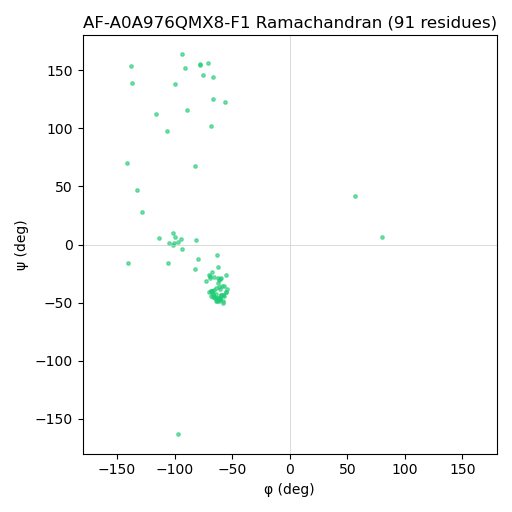,31,52,46,55,40,58,60,44,35,55,78,68,32,36,79,35,68,60,40,23,53,68,69,74,40,79,84,57,54,45,67,56,45,36,50,50,52,51,55,54,59,76,77,107